Protein AF-L0ELD0-F1 (afdb_monomer)

Solvent-accessible surface area (backbone atoms only — not comparable to full-atom values): 4880 Å² total; per-residue (Å²): 143,76,68,75,75,69,70,67,65,78,78,44,69,71,57,50,52,51,51,52,51,51,24,62,76,69,74,46,94,48,68,65,58,51,49,53,52,51,50,53,52,51,51,53,53,50,58,38,43,78,72,46,28,50,87,48,79,44,81,44,78,35,103,75,69,82,43,85,41,82,45,82,53,86,42,77,61,130

Secondary structure 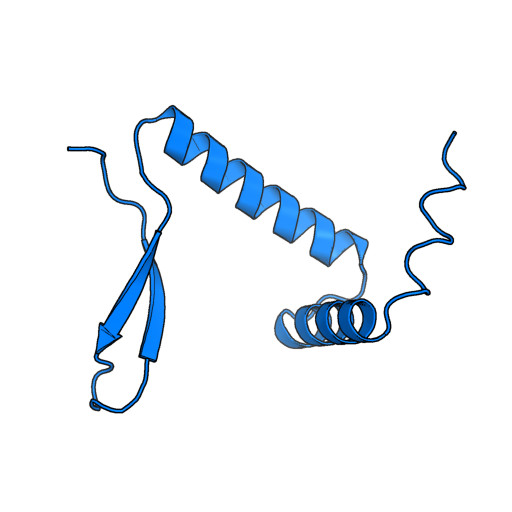(DSSP, 8-state):
--STTTSGGGS-HHHHHHHHHHHHHHT-SSHHHHHHHHHHHHHHHHHHHHTTEEEEEEEEEPTTSS-EEEEEEEEE--

Sequence (78 aa):
MSAQFHEQQLQNPEIAEKIEWMKQRLKLETNEELFSKALSLLYQAIQLEDRGYTVGAFTKPGPLGDRELIEYQIVPKK

Foldseek 3Di:
DPPVVPPVVPPDVVVVVVQVVQCVVVVHDDSVVVVVVVVVVVVVQVVLVVVQWHFDWDFDQPPVRPDTDGDTDTDHHD

Radius of gyration: 16.97 Å; Cα contacts (8 Å, |Δi|>4): 59; chains: 1; bounding box: 41×37×40 Å

Mean predicted aligned error: 11.76 Å

Organism: Thermobacillus composti (strain DSM 18247 / JCM 13945 / KWC4) (NCBI:txid717605)

Structure (mmCIF, N/CA/C/O backbone):
data_AF-L0ELD0-F1
#
_entry.id   AF-L0ELD0-F1
#
loop_
_atom_site.group_PDB
_atom_site.id
_atom_site.type_symbol
_atom_site.label_atom_id
_atom_site.label_alt_id
_atom_site.label_comp_id
_atom_site.label_asym_id
_atom_site.label_entity_id
_atom_site.label_seq_id
_atom_site.pdbx_PDB_ins_code
_atom_site.Cartn_x
_atom_site.Cartn_y
_atom_site.Cartn_z
_atom_site.occupancy
_atom_site.B_iso_or_equiv
_atom_site.auth_seq_id
_atom_site.auth_comp_id
_atom_site.auth_asym_id
_atom_site.auth_atom_id
_atom_site.pdbx_PDB_model_num
ATOM 1 N N . MET A 1 1 ? -18.640 -20.142 5.779 1.00 47.44 1 MET A N 1
ATOM 2 C CA . MET A 1 1 ? -17.165 -20.258 5.732 1.00 47.44 1 MET A CA 1
ATOM 3 C C . MET A 1 1 ? -16.523 -18.883 5.945 1.00 47.44 1 MET A C 1
ATOM 5 O O . MET A 1 1 ? -15.803 -18.400 5.087 1.00 47.44 1 MET A O 1
ATOM 9 N N . SER A 1 2 ? -16.820 -18.217 7.063 1.00 52.66 2 SER A N 1
ATOM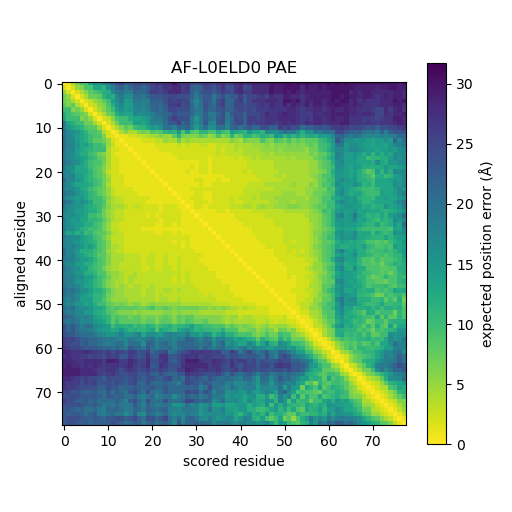 10 C CA . SER A 1 2 ? -16.446 -16.804 7.279 1.00 52.66 2 SER A CA 1
ATOM 11 C C . SER A 1 2 ? -15.845 -16.525 8.662 1.00 52.66 2 SER A C 1
ATOM 13 O O . SER A 1 2 ? -15.351 -15.431 8.888 1.00 52.66 2 SER A O 1
ATOM 15 N N . ALA A 1 3 ? -15.821 -17.511 9.565 1.00 47.28 3 ALA A N 1
ATOM 16 C CA . ALA A 1 3 ? -15.262 -17.352 10.910 1.00 47.28 3 ALA A CA 1
ATOM 17 C C . ALA A 1 3 ? -13.773 -17.748 11.014 1.00 47.28 3 ALA A C 1
ATOM 19 O O . ALA A 1 3 ? -13.070 -17.263 11.890 1.00 47.28 3 ALA A O 1
ATOM 20 N N . GLN A 1 4 ? -13.259 -18.580 10.099 1.00 42.84 4 GLN A N 1
ATOM 21 C CA . GLN A 1 4 ? -11.888 -19.114 10.190 1.00 42.84 4 GLN A CA 1
ATOM 22 C C . GLN A 1 4 ? -10.782 -18.114 9.818 1.00 42.84 4 GLN A C 1
ATOM 24 O O . GLN A 1 4 ? -9.624 -18.351 10.143 1.00 42.84 4 GLN A O 1
ATOM 29 N N . PHE A 1 5 ? -11.115 -16.984 9.188 1.00 49.41 5 PHE A N 1
ATOM 30 C CA . PHE A 1 5 ? -10.131 -15.942 8.874 1.00 49.41 5 PHE A CA 1
ATOM 31 C C . PHE A 1 5 ? -9.830 -15.009 10.057 1.00 49.41 5 PHE A C 1
ATOM 33 O O . PHE A 1 5 ? -8.845 -14.279 10.005 1.00 49.41 5 PHE A O 1
ATOM 40 N N . HIS A 1 6 ? -10.645 -15.028 11.119 1.00 46.72 6 HIS A N 1
ATOM 41 C CA . HIS A 1 6 ? -10.482 -14.121 12.260 1.00 46.72 6 HIS A CA 1
ATOM 42 C C . HIS A 1 6 ? -9.512 -14.646 13.333 1.00 46.72 6 HIS A C 1
ATOM 44 O O . HIS A 1 6 ? -8.888 -13.851 14.026 1.00 46.72 6 HIS A O 1
ATOM 50 N N . GLU A 1 7 ? -9.319 -15.963 13.455 1.00 42.56 7 GLU A N 1
ATOM 51 C CA 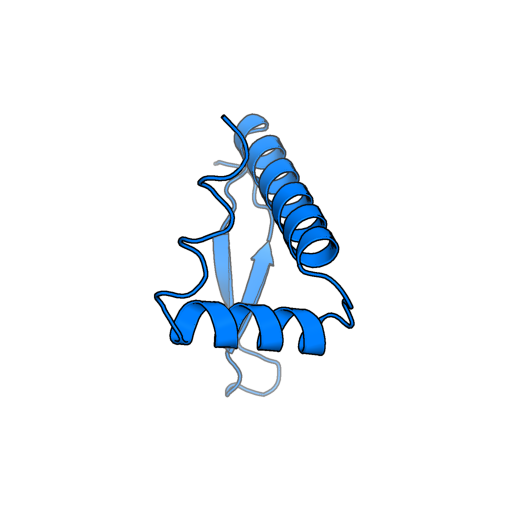. GLU A 1 7 ? -8.524 -16.533 14.560 1.00 42.56 7 GLU A CA 1
ATOM 52 C C . GLU A 1 7 ? -7.037 -16.758 14.234 1.00 42.56 7 GLU A C 1
ATOM 54 O O . GLU A 1 7 ? -6.222 -16.883 15.144 1.00 42.56 7 GLU A O 1
ATOM 59 N N . GLN A 1 8 ? -6.633 -16.753 12.959 1.00 47.12 8 GLN A N 1
ATOM 60 C CA . GLN A 1 8 ? -5.221 -16.952 12.587 1.00 47.12 8 GLN A CA 1
ATOM 61 C C . GLN A 1 8 ? -4.380 -15.664 12.588 1.00 47.12 8 GLN A C 1
ATOM 63 O O . GLN A 1 8 ? -3.154 -15.738 12.520 1.00 47.12 8 GLN A O 1
ATOM 68 N N . GLN A 1 9 ? -4.997 -14.483 12.721 1.00 46.59 9 GLN A N 1
ATOM 69 C CA . GLN A 1 9 ? -4.271 -13.205 12.771 1.00 46.59 9 GLN A CA 1
ATOM 70 C C . GLN A 1 9 ? -3.455 -12.997 14.061 1.00 46.59 9 GLN A C 1
ATOM 72 O O . GLN A 1 9 ? -2.578 -12.138 14.087 1.00 46.59 9 GLN A O 1
ATOM 77 N N . LEU A 1 10 ? -3.681 -13.797 15.108 1.00 49.88 10 LEU A N 1
ATOM 78 C CA . LEU A 1 10 ? -3.051 -13.631 16.426 1.00 49.88 10 LEU A CA 1
ATOM 79 C C . LEU A 1 10 ? -1.786 -14.477 16.665 1.00 49.88 10 LEU A C 1
ATOM 81 O O . LEU A 1 10 ? -1.245 -14.443 17.766 1.00 49.88 10 LEU A O 1
ATOM 85 N N . GLN A 1 11 ? -1.284 -15.227 15.675 1.00 56.94 11 GLN A N 1
ATOM 86 C CA . GLN A 1 11 ? -0.111 -16.101 15.878 1.00 56.94 11 GLN A CA 1
ATOM 87 C C . GLN A 1 11 ? 1.236 -15.507 15.444 1.00 56.94 11 GLN A C 1
ATOM 89 O O . GLN A 1 11 ? 2.268 -16.125 15.697 1.00 56.94 11 GLN A O 1
ATOM 94 N N . ASN A 1 12 ? 1.265 -14.317 14.836 1.00 73.44 12 ASN A N 1
ATOM 95 C CA . ASN A 1 12 ? 2.520 -13.651 14.486 1.00 73.44 12 ASN A CA 1
ATOM 96 C C . ASN A 1 12 ? 2.570 -12.225 15.070 1.00 73.44 12 ASN A C 1
ATOM 98 O O . ASN A 1 12 ? 2.028 -11.300 14.453 1.00 73.44 12 ASN A O 1
ATOM 102 N N . PRO A 1 13 ? 3.207 -12.030 16.242 1.00 80.56 13 PRO A N 1
ATOM 103 C CA . PRO A 1 13 ? 3.262 -10.729 16.910 1.00 80.56 13 PRO A CA 1
ATOM 104 C C . PRO A 1 13 ? 3.908 -9.643 16.037 1.00 80.56 13 PRO A C 1
ATOM 106 O O . PRO A 1 13 ? 3.470 -8.497 16.074 1.00 80.56 13 PRO A O 1
ATOM 109 N N . GLU A 1 14 ? 4.851 -10.001 15.160 1.00 87.56 14 GLU A N 1
ATOM 110 C CA . GLU A 1 14 ? 5.483 -9.041 14.248 1.00 87.56 14 GLU A CA 1
ATOM 111 C C . GLU A 1 14 ? 4.500 -8.466 13.220 1.00 87.56 14 GLU A C 1
ATOM 113 O O . GLU A 1 14 ? 4.634 -7.321 12.790 1.00 87.56 14 GLU A O 1
ATOM 118 N N . ILE A 1 15 ? 3.514 -9.257 12.781 1.00 87.00 15 ILE A N 1
ATOM 119 C CA . ILE A 1 15 ? 2.499 -8.795 11.825 1.00 87.00 15 ILE A CA 1
ATOM 120 C C . ILE A 1 15 ? 1.546 -7.821 12.517 1.00 87.00 15 ILE A C 1
ATOM 122 O O . ILE A 1 15 ? 1.219 -6.783 11.942 1.00 87.00 15 ILE A O 1
ATOM 126 N N . ALA A 1 16 ? 1.142 -8.125 13.751 1.00 88.62 16 ALA A N 1
ATOM 127 C CA . ALA A 1 16 ? 0.293 -7.242 14.543 1.00 88.62 16 ALA A CA 1
ATOM 128 C C . ALA A 1 16 ? 0.980 -5.892 14.807 1.00 88.62 16 ALA A C 1
ATOM 130 O O . ALA A 1 16 ? 0.377 -4.845 14.576 1.00 88.62 16 ALA A O 1
ATOM 131 N N . GLU A 1 17 ? 2.263 -5.901 15.184 1.00 93.12 17 GLU A N 1
ATOM 132 C CA . GLU A 1 17 ? 3.054 -4.677 15.366 1.00 93.12 17 GLU A CA 1
ATOM 133 C C . GLU A 1 17 ? 3.155 -3.852 14.078 1.00 93.12 17 GLU A C 1
ATOM 135 O O . GLU A 1 17 ? 2.974 -2.633 14.102 1.00 93.12 17 GLU A O 1
ATOM 140 N N . LYS A 1 18 ? 3.383 -4.502 12.929 1.00 93.50 18 LYS A N 1
ATOM 141 C CA . LYS A 1 18 ? 3.417 -3.823 11.624 1.00 93.50 18 LYS A CA 1
ATOM 142 C C . LYS A 1 18 ? 2.067 -3.200 11.269 1.00 93.50 18 LYS A C 1
ATOM 144 O O . LYS A 1 18 ? 2.040 -2.078 10.765 1.00 93.50 18 LYS A O 1
ATOM 149 N N . ILE A 1 19 ? 0.960 -3.902 11.520 1.00 93.69 19 ILE A N 1
ATOM 150 C CA . ILE A 1 19 ? -0.400 -3.394 11.280 1.00 93.69 19 ILE A CA 1
ATOM 151 C C . ILE A 1 19 ? -0.666 -2.157 12.136 1.00 93.69 19 ILE A C 1
ATOM 153 O O . ILE A 1 19 ? -1.074 -1.125 11.600 1.00 93.69 19 ILE A O 1
ATOM 157 N N . GLU A 1 20 ? -0.372 -2.222 13.433 1.00 95.19 20 GLU A N 1
ATOM 158 C CA . GLU A 1 20 ? -0.591 -1.095 14.341 1.00 95.19 20 GLU A CA 1
ATOM 159 C C . GLU A 1 20 ? 0.312 0.098 14.011 1.00 95.19 20 GLU A C 1
ATOM 161 O O . GLU A 1 20 ? -0.162 1.235 13.950 1.00 95.19 20 GLU A O 1
ATOM 166 N N . TRP A 1 21 ? 1.581 -0.142 13.669 1.00 95.38 21 TRP A N 1
ATOM 167 C CA . TRP A 1 21 ? 2.473 0.910 13.181 1.00 95.38 21 TRP A CA 1
ATOM 168 C C . TRP A 1 21 ? 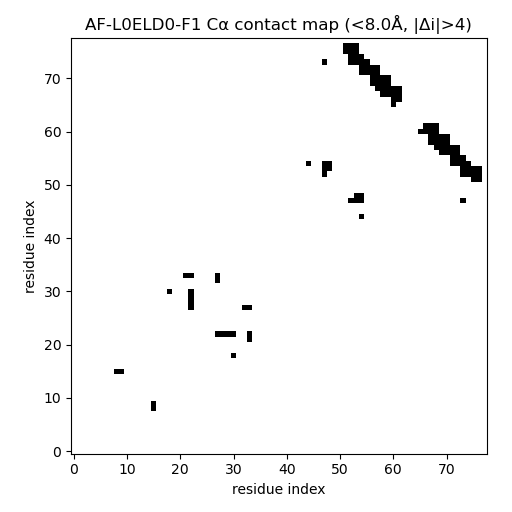1.925 1.589 11.915 1.00 95.38 21 TRP A C 1
ATOM 170 O O . TRP A 1 21 ? 1.899 2.820 11.835 1.00 95.38 21 TRP A O 1
ATOM 180 N N . MET A 1 22 ? 1.442 0.814 10.934 1.00 96.19 22 MET A N 1
ATOM 181 C CA . MET A 1 22 ? 0.861 1.361 9.701 1.00 96.19 22 MET A CA 1
ATOM 182 C C . MET A 1 22 ? -0.397 2.188 9.984 1.00 96.19 22 MET A C 1
ATOM 184 O O . MET A 1 22 ? -0.534 3.285 9.437 1.00 96.19 22 MET A O 1
ATOM 188 N N . LYS A 1 23 ? -1.288 1.704 10.857 1.00 96.38 23 LYS A N 1
ATOM 189 C CA . LYS A 1 23 ? -2.502 2.427 11.263 1.00 96.38 23 LYS A CA 1
ATOM 190 C C . LYS A 1 23 ? -2.169 3.756 11.925 1.00 96.38 23 LYS A C 1
ATOM 192 O O . LYS A 1 23 ? -2.666 4.790 11.484 1.00 96.38 23 LYS A O 1
ATOM 197 N N . GLN A 1 24 ? -1.251 3.765 12.891 1.00 96.19 24 GLN A N 1
ATOM 198 C CA . GLN A 1 24 ? -0.793 4.998 13.540 1.00 96.19 24 GLN A CA 1
ATOM 199 C C . GLN A 1 24 ? -0.163 5.970 12.535 1.00 96.19 24 GLN A C 1
ATOM 201 O O . GLN A 1 24 ? -0.492 7.158 12.510 1.00 96.19 24 GLN A O 1
ATOM 206 N N . ARG A 1 25 ? 0.713 5.469 11.656 1.00 95.81 25 ARG A N 1
ATOM 207 C CA . ARG A 1 25 ? 1.432 6.290 10.672 1.00 95.81 25 ARG A CA 1
ATOM 208 C C . ARG A 1 25 ? 0.508 6.943 9.644 1.00 95.81 25 ARG A C 1
ATOM 210 O O . ARG A 1 25 ? 0.830 8.031 9.151 1.00 95.81 25 ARG A O 1
ATOM 217 N N . LEU A 1 26 ? -0.592 6.271 9.310 1.00 93.56 26 LEU A N 1
ATOM 218 C CA . LEU A 1 26 ? -1.591 6.696 8.330 1.00 93.56 26 LEU A CA 1
ATOM 219 C C . LEU A 1 26 ? -2.833 7.339 8.961 1.00 93.56 26 LEU A C 1
ATOM 221 O O . LEU A 1 26 ? -3.680 7.819 8.212 1.00 93.56 26 LEU A O 1
ATOM 225 N N . LYS A 1 27 ? -2.908 7.397 10.298 1.00 94.62 27 LYS A N 1
ATOM 226 C CA . LYS A 1 27 ? -4.063 7.886 11.067 1.00 94.62 27 LYS A CA 1
ATOM 227 C C . LYS A 1 27 ? -5.354 7.125 10.733 1.00 94.62 27 LYS A C 1
ATOM 229 O O . LYS A 1 27 ? -6.364 7.739 10.410 1.00 94.62 27 LYS A O 1
ATOM 234 N N . LEU A 1 28 ? -5.284 5.797 10.771 1.00 94.38 28 LEU A N 1
ATOM 235 C CA . LEU A 1 28 ? -6.419 4.895 10.564 1.00 94.38 28 LEU A CA 1
ATOM 236 C C . LEU A 1 28 ? -6.838 4.286 11.901 1.00 94.38 28 LEU A C 1
ATOM 238 O O . LEU A 1 28 ? -5.985 3.963 12.730 1.00 94.38 28 LEU A O 1
ATOM 242 N N . GLU A 1 29 ? -8.136 4.112 12.097 1.00 92.12 29 GLU A N 1
ATOM 243 C CA . GLU A 1 29 ? -8.712 3.607 13.343 1.00 92.12 29 GLU A CA 1
ATOM 244 C C . GLU A 1 29 ? -8.881 2.084 13.290 1.00 92.12 29 GLU A C 1
ATOM 246 O O . GLU A 1 29 ? -8.656 1.381 14.279 1.00 92.12 29 GLU A O 1
ATOM 251 N N . THR A 1 30 ? -9.196 1.551 12.108 1.00 93.75 30 THR A N 1
ATOM 252 C CA . THR A 1 30 ? -9.572 0.141 11.929 1.00 93.75 30 THR A CA 1
ATOM 253 C C . THR A 1 30 ? -8.635 -0.618 10.990 1.00 93.75 30 THR A C 1
ATOM 255 O O . THR A 1 30 ? -7.880 -0.040 10.202 1.00 93.75 30 THR A O 1
ATOM 258 N N . ASN A 1 31 ? -8.665 -1.949 11.079 1.00 93.25 31 ASN A N 1
ATOM 259 C CA . ASN A 1 31 ? -7.902 -2.803 10.168 1.00 93.25 31 ASN A CA 1
ATOM 260 C C . ASN A 1 31 ? -8.534 -2.791 8.771 1.00 93.25 31 ASN A C 1
ATOM 262 O O . ASN A 1 31 ? -7.829 -2.835 7.769 1.00 93.25 31 ASN A O 1
ATOM 266 N N . GLU A 1 32 ? -9.856 -2.670 8.702 1.00 94.88 32 GLU A N 1
ATOM 267 C CA . GLU A 1 32 ? -10.644 -2.559 7.481 1.00 94.88 32 GLU A CA 1
ATOM 268 C C . GLU A 1 32 ? -10.232 -1.341 6.652 1.00 94.88 32 GLU A C 1
ATOM 270 O O . GLU A 1 32 ? -10.056 -1.454 5.439 1.00 94.88 32 GLU A O 1
ATOM 275 N N . GLU A 1 33 ? -10.011 -0.190 7.290 1.00 90.81 33 GLU A N 1
ATOM 276 C CA . GLU A 1 33 ? -9.494 1.007 6.621 1.00 90.81 33 GLU A CA 1
ATOM 277 C C . GLU A 1 33 ? -8.100 0.778 6.034 1.00 90.81 33 GLU A C 1
ATOM 279 O O . GLU A 1 33 ? -7.835 1.149 4.884 1.00 90.81 33 GLU A O 1
ATOM 284 N N . LEU A 1 34 ? -7.213 0.130 6.796 1.00 94.69 34 LEU A N 1
ATOM 285 C CA . LEU A 1 34 ? -5.875 -0.217 6.322 1.00 94.69 34 LEU A CA 1
ATOM 286 C C . LEU A 1 34 ? -5.948 -1.173 5.126 1.00 94.69 34 LEU A C 1
ATOM 288 O O . LEU A 1 34 ? -5.297 -0.934 4.107 1.00 94.69 34 LEU A O 1
ATOM 292 N N . PHE A 1 35 ? -6.757 -2.227 5.220 1.00 93.69 35 PHE A N 1
ATOM 293 C CA . PHE A 1 35 ? -6.909 -3.219 4.159 1.00 93.69 35 PHE A CA 1
ATOM 294 C C . PHE A 1 35 ? -7.566 -2.633 2.909 1.00 93.69 35 PHE A C 1
ATOM 296 O O . PHE A 1 35 ? -7.104 -2.909 1.805 1.00 93.69 35 PHE A O 1
ATOM 303 N N . SER A 1 36 ? -8.567 -1.766 3.058 1.00 93.62 36 SER A N 1
ATOM 304 C CA . SER A 1 36 ? -9.189 -1.039 1.945 1.00 93.62 36 SER A CA 1
ATOM 305 C C . SER A 1 36 ? -8.170 -0.168 1.200 1.00 93.62 36 SER A C 1
ATOM 307 O O . SER A 1 36 ? -8.086 -0.180 -0.036 1.00 93.62 36 SER A O 1
ATOM 309 N N . LYS A 1 37 ? -7.314 0.537 1.950 1.00 91.94 37 LYS A N 1
ATOM 310 C CA . LYS A 1 37 ? -6.243 1.361 1.382 1.00 91.94 37 LYS A CA 1
ATOM 311 C C . LYS A 1 37 ? -5.180 0.519 0.676 1.00 91.94 37 LYS A C 1
ATOM 313 O O . LYS A 1 37 ? -4.765 0.873 -0.427 1.00 91.94 37 LYS A O 1
ATOM 318 N N . ALA A 1 38 ? -4.764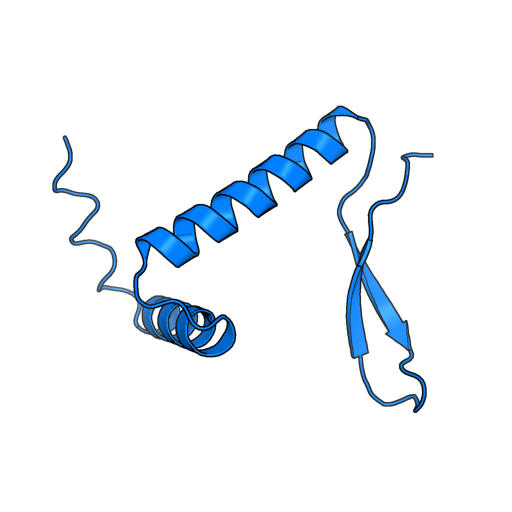 -0.592 1.282 1.00 93.38 38 ALA A N 1
ATOM 319 C CA . ALA A 1 38 ? -3.806 -1.525 0.695 1.00 93.38 38 ALA A CA 1
ATOM 320 C C . ALA A 1 38 ? -4.347 -2.153 -0.599 1.00 93.38 38 ALA A C 1
ATOM 322 O O . ALA A 1 38 ? -3.646 -2.179 -1.610 1.00 93.38 38 ALA A O 1
ATOM 323 N N . LEU A 1 39 ? -5.613 -2.579 -0.598 1.00 94.12 39 LEU A N 1
ATOM 324 C CA . LEU A 1 39 ? -6.273 -3.154 -1.768 1.00 94.12 39 LEU A CA 1
ATOM 325 C C . LEU A 1 39 ? -6.369 -2.145 -2.916 1.00 94.12 39 LEU A C 1
ATOM 327 O O . LEU A 1 39 ? -6.108 -2.493 -4.063 1.00 94.12 39 LEU A O 1
ATOM 331 N N . SER A 1 40 ? -6.687 -0.887 -2.607 1.00 90.88 40 SER A N 1
ATOM 332 C CA . SER A 1 40 ? -6.744 0.186 -3.605 1.00 90.88 40 SER A CA 1
ATOM 333 C C . SER A 1 40 ? -5.386 0.427 -4.271 1.00 90.88 40 SER A C 1
ATOM 335 O O . SER A 1 40 ? -5.317 0.586 -5.488 1.00 90.88 40 SER A O 1
ATOM 337 N N . LEU A 1 41 ? -4.299 0.420 -3.490 1.00 90.44 41 LEU A N 1
ATOM 338 C CA . LEU A 1 41 ? -2.936 0.560 -4.014 1.00 90.44 41 LEU A CA 1
ATOM 339 C C . LEU A 1 41 ? -2.531 -0.643 -4.873 1.00 90.44 41 LEU A C 1
ATOM 341 O O . LEU A 1 41 ? -1.970 -0.461 -5.952 1.00 90.44 41 LEU A O 1
ATOM 345 N N . LEU A 1 42 ? -2.854 -1.860 -4.429 1.00 91.75 42 LEU A N 1
ATOM 346 C CA . LEU A 1 42 ? -2.595 -3.080 -5.192 1.00 91.75 42 LEU A CA 1
ATOM 347 C C . LEU A 1 42 ? -3.356 -3.082 -6.522 1.00 91.75 42 LEU A C 1
ATOM 349 O O . LEU A 1 42 ? -2.781 -3.389 -7.561 1.00 91.75 42 LEU A O 1
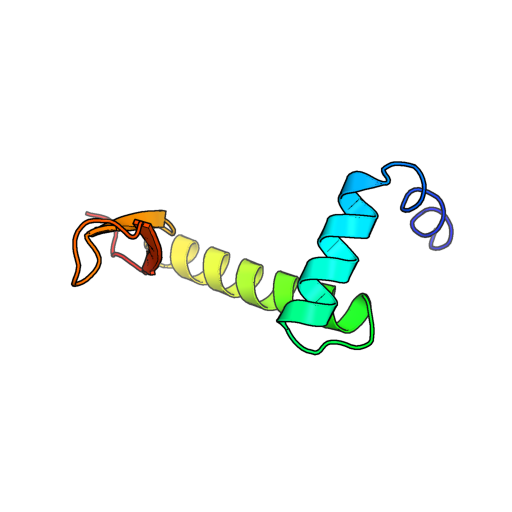ATOM 353 N N . TYR A 1 43 ? -4.629 -2.685 -6.507 1.00 92.44 43 TYR A N 1
ATOM 354 C CA . TYR A 1 43 ? -5.435 -2.566 -7.719 1.00 92.44 43 TYR A CA 1
ATOM 355 C C . TYR A 1 43 ? -4.821 -1.576 -8.715 1.00 92.44 43 TYR A C 1
ATOM 357 O O . TYR A 1 43 ? -4.701 -1.884 -9.898 1.00 92.44 43 TYR A O 1
ATOM 365 N N . GLN A 1 44 ? -4.378 -0.408 -8.242 1.00 88.88 44 GLN A N 1
ATOM 366 C CA . GLN A 1 44 ? -3.699 0.575 -9.089 1.00 88.88 44 GLN A CA 1
ATOM 367 C C . GLN A 1 44 ? -2.404 0.018 -9.687 1.00 88.88 44 GLN A C 1
ATOM 369 O O . GLN A 1 44 ? -2.156 0.224 -10.871 1.00 88.88 44 GLN A O 1
ATOM 374 N N . ALA A 1 45 ? -1.602 -0.707 -8.901 1.00 88.31 45 ALA A N 1
ATOM 375 C CA . ALA A 1 45 ? -0.386 -1.351 -9.391 1.00 88.31 45 ALA A CA 1
ATOM 376 C C . ALA A 1 45 ? -0.686 -2.337 -10.533 1.00 88.31 45 ALA A C 1
ATOM 378 O O . ALA A 1 45 ? -0.071 -2.243 -11.593 1.00 88.31 45 ALA A O 1
ATOM 379 N N . ILE A 1 46 ? -1.699 -3.195 -10.365 1.00 90.81 46 ILE A N 1
ATOM 380 C CA . ILE A 1 46 ? -2.139 -4.150 -11.395 1.00 90.81 46 ILE A CA 1
ATOM 381 C C . ILE A 1 46 ? -2.594 -3.418 -12.664 1.00 90.81 46 ILE A C 1
ATOM 383 O O . ILE A 1 46 ? -2.146 -3.744 -13.759 1.00 90.81 46 ILE A O 1
ATOM 387 N N . GLN A 1 47 ? -3.418 -2.370 -12.535 1.00 91.00 47 GLN A N 1
ATOM 388 C CA . GLN A 1 47 ? -3.874 -1.593 -13.695 1.00 91.00 47 GLN A CA 1
ATOM 389 C C . GLN A 1 47 ? -2.725 -0.965 -14.493 1.00 91.00 47 GLN A C 1
ATOM 391 O O . GLN A 1 47 ? -2.858 -0.728 -15.695 1.00 91.00 47 GLN A O 1
ATOM 396 N N . LEU A 1 48 ? -1.624 -0.627 -13.828 1.00 85.12 48 LEU A N 1
ATOM 397 C CA . LEU A 1 48 ? -0.441 -0.078 -14.477 1.00 85.12 48 LEU A CA 1
ATOM 398 C C . LEU A 1 48 ? 0.336 -1.170 -15.206 1.00 85.12 48 LEU A C 1
ATOM 400 O O . LEU A 1 48 ? 0.726 -0.963 -16.354 1.00 85.12 48 LEU A O 1
ATOM 404 N N . GLU A 1 49 ? 0.497 -2.336 -14.591 1.00 87.25 49 GLU A N 1
ATOM 405 C CA . GLU A 1 49 ? 1.111 -3.497 -15.238 1.00 87.25 49 GLU A CA 1
ATOM 406 C C . GLU A 1 49 ? 0.338 -3.939 -16.486 1.00 87.25 49 GLU A C 1
ATOM 408 O O . GLU A 1 49 ? 0.946 -4.125 -17.543 1.00 87.25 49 GLU A O 1
ATOM 413 N N . ASP A 1 50 ? -0.997 -3.980 -16.417 1.00 90.69 50 ASP A N 1
ATOM 414 C CA . ASP A 1 50 ? -1.878 -4.298 -17.552 1.00 90.69 50 ASP A CA 1
ATOM 415 C C . ASP A 1 50 ? -1.717 -3.315 -18.723 1.00 90.69 50 ASP A C 1
ATOM 417 O O . ASP A 1 50 ? -1.900 -3.665 -19.889 1.00 90.69 50 ASP A O 1
ATOM 421 N N . ARG A 1 51 ? -1.344 -2.066 -18.426 1.00 90.00 51 ARG A N 1
ATOM 422 C CA . ARG A 1 51 ? -1.064 -1.022 -19.424 1.00 90.00 51 ARG A CA 1
ATOM 423 C C . ARG A 1 51 ? 0.382 -1.043 -19.928 1.00 90.00 51 ARG A C 1
ATOM 425 O O . ARG A 1 51 ? 0.770 -0.1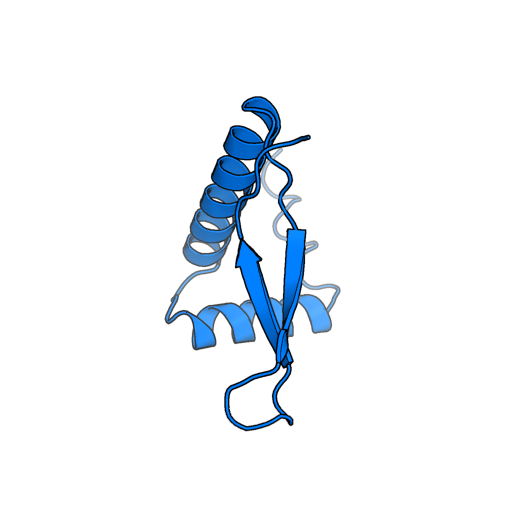60 -20.689 1.00 90.00 51 ARG A O 1
ATOM 432 N N . GLY A 1 52 ? 1.178 -2.027 -19.514 1.00 82.12 52 GLY A N 1
ATOM 433 C CA . GLY A 1 52 ? 2.574 -2.175 -19.913 1.00 82.12 52 GLY A CA 1
ATOM 434 C C . GLY A 1 52 ? 3.548 -1.308 -19.115 1.00 82.12 52 GLY A C 1
ATOM 435 O O . GLY A 1 52 ? 4.650 -1.057 -19.591 1.00 82.12 52 GLY A O 1
ATOM 436 N N . TYR A 1 53 ? 3.187 -0.836 -17.923 1.00 76.56 53 TYR A N 1
ATOM 437 C CA . TYR A 1 53 ? 4.125 -0.160 -17.023 1.00 76.56 53 TYR A CA 1
ATOM 438 C C . TYR A 1 53 ? 4.772 -1.162 -16.061 1.00 76.56 53 TYR A C 1
ATOM 440 O O . TYR A 1 53 ? 4.203 -2.207 -15.763 1.00 76.56 53 TYR A O 1
ATOM 448 N N . THR A 1 54 ? 5.960 -0.841 -15.551 1.00 75.88 54 THR A N 1
ATOM 449 C CA . THR A 1 54 ? 6.593 -1.611 -14.468 1.00 75.88 54 THR A CA 1
ATOM 450 C C . THR A 1 54 ? 6.494 -0.819 -13.171 1.00 75.88 54 THR A C 1
ATOM 452 O O . THR A 1 54 ? 6.907 0.342 -13.127 1.00 75.88 54 THR A O 1
ATOM 455 N N . VAL A 1 55 ? 5.976 -1.444 -12.111 1.00 73.94 55 VAL A N 1
ATOM 456 C CA . VAL A 1 55 ? 6.011 -0.884 -10.756 1.00 73.94 55 VAL A CA 1
ATOM 457 C C . VAL A 1 55 ? 7.337 -1.274 -10.115 1.00 73.94 55 VAL A C 1
ATOM 459 O O . VAL A 1 55 ? 7.654 -2.453 -9.977 1.00 73.94 55 VAL A O 1
ATOM 462 N N . GLY A 1 56 ? 8.138 -0.279 -9.749 1.00 73.12 56 GLY A N 1
ATOM 463 C CA . GLY A 1 56 ? 9.445 -0.490 -9.139 1.00 73.12 56 GLY A CA 1
ATOM 464 C C . GLY A 1 56 ? 9.715 0.512 -8.026 1.00 73.12 56 GLY A C 1
ATOM 465 O O . GLY A 1 56 ? 9.177 1.620 -8.020 1.00 73.12 56 GLY A O 1
ATOM 466 N N . ALA A 1 57 ? 10.563 0.103 -7.090 1.00 66.94 57 ALA A N 1
ATOM 467 C CA . ALA A 1 57 ? 11.178 0.985 -6.114 1.00 66.94 57 ALA A CA 1
ATOM 468 C C . ALA A 1 57 ? 12.547 1.415 -6.651 1.00 66.94 57 ALA A C 1
ATOM 470 O O . ALA A 1 57 ? 13.361 0.563 -7.008 1.00 66.94 57 ALA A O 1
ATOM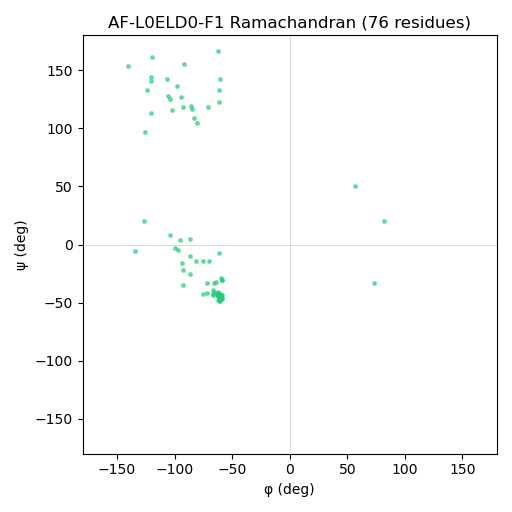 471 N N . PHE A 1 58 ? 12.808 2.719 -6.696 1.00 62.38 58 PHE A N 1
ATOM 472 C CA . PHE A 1 58 ? 14.125 3.246 -7.049 1.00 62.38 58 PHE A CA 1
ATOM 473 C C . PHE A 1 58 ? 14.667 4.083 -5.897 1.00 62.38 58 PHE A C 1
ATOM 475 O O . PHE A 1 58 ? 13.926 4.830 -5.257 1.00 62.38 58 PHE A O 1
ATOM 482 N N . THR A 1 59 ? 15.968 3.964 -5.649 1.00 57.19 59 THR A N 1
ATOM 483 C CA . THR A 1 59 ? 16.698 4.815 -4.715 1.00 57.19 59 THR A CA 1
ATOM 484 C C . THR A 1 59 ? 17.126 6.087 -5.437 1.00 57.19 59 THR A C 1
ATOM 486 O O . THR A 1 59 ? 17.905 6.049 -6.391 1.00 57.19 59 THR A O 1
ATOM 489 N N . LYS A 1 60 ? 16.618 7.241 -4.994 1.00 55.72 60 LYS A N 1
ATOM 490 C CA . LYS A 1 60 ? 17.194 8.538 -5.374 1.00 55.72 60 LYS A CA 1
ATOM 491 C C . LYS A 1 60 ? 18.129 9.023 -4.267 1.00 55.72 60 LYS A C 1
ATOM 493 O O . LYS A 1 60 ? 17.744 8.945 -3.098 1.00 55.72 60 LYS A O 1
ATOM 498 N N . PRO A 1 61 ? 19.316 9.560 -4.603 1.00 56.22 61 PRO A N 1
ATOM 499 C CA . PRO A 1 61 ? 20.101 10.295 -3.625 1.00 56.22 61 PRO A CA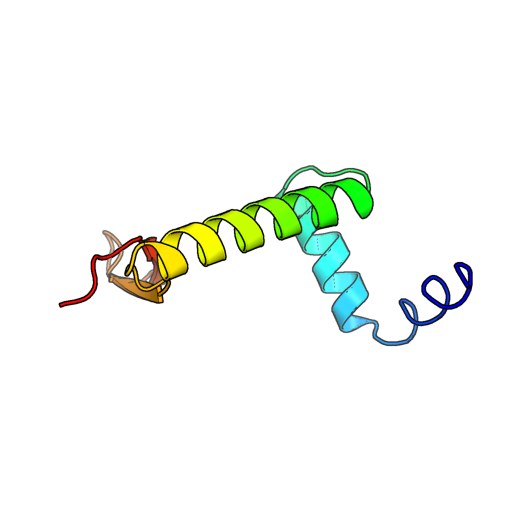 1
ATOM 500 C C . PRO A 1 61 ? 19.286 11.511 -3.169 1.00 56.22 61 PRO A C 1
ATOM 502 O O . PRO A 1 61 ? 18.841 12.318 -3.989 1.00 56.22 61 PRO A O 1
ATOM 505 N N . GLY A 1 62 ? 19.034 11.620 -1.863 1.00 54.31 62 GLY A N 1
ATOM 506 C CA . GLY A 1 62 ? 18.379 12.792 -1.290 1.00 54.31 62 GLY A CA 1
ATOM 507 C C . GLY A 1 62 ? 19.209 14.074 -1.486 1.00 54.31 62 GLY A C 1
ATOM 508 O O . GLY A 1 62 ? 20.406 14.001 -1.763 1.00 54.31 62 GLY A O 1
ATOM 509 N N . PRO A 1 63 ? 18.622 15.268 -1.269 1.00 53.06 63 PRO A N 1
ATOM 510 C CA . PRO A 1 63 ? 19.304 16.560 -1.445 1.00 53.06 63 PRO A CA 1
ATOM 511 C C . PRO A 1 63 ? 20.531 16.771 -0.535 1.00 53.06 63 PRO A C 1
ATOM 513 O O . PRO A 1 63 ? 21.241 17.756 -0.692 1.00 53.06 63 PRO A O 1
ATOM 516 N N . LEU A 1 64 ? 20.778 15.860 0.413 1.00 59.81 64 LEU A N 1
ATOM 517 C CA . LEU A 1 64 ? 21.898 15.884 1.356 1.00 59.81 64 LEU A CA 1
ATOM 518 C C . LEU A 1 64 ? 22.724 14.582 1.349 1.00 59.81 64 LEU A C 1
ATOM 520 O O . LEU A 1 64 ? 23.407 14.312 2.324 1.00 59.81 64 LEU A O 1
ATOM 524 N N . GLY A 1 65 ? 22.662 13.764 0.290 1.00 52.66 65 GLY A N 1
ATOM 525 C CA . GLY A 1 65 ? 23.544 12.594 0.094 1.00 52.66 65 GLY A CA 1
ATOM 526 C C . GLY A 1 65 ? 23.268 11.370 0.983 1.00 52.66 65 GLY A C 1
ATOM 527 O O . GLY A 1 65 ? 23.369 10.248 0.503 1.00 52.66 65 GLY A O 1
ATOM 528 N N . ASP A 1 66 ? 22.812 11.574 2.220 1.00 50.69 66 ASP A N 1
ATOM 529 C CA . ASP A 1 66 ? 22.798 10.536 3.267 1.00 50.69 66 ASP A CA 1
ATOM 530 C C . ASP A 1 66 ? 21.408 9.935 3.541 1.00 50.69 66 ASP A C 1
ATOM 532 O O . ASP A 1 66 ? 21.201 9.217 4.519 1.00 50.69 66 ASP A O 1
ATOM 536 N N . ARG A 1 67 ? 20.405 10.263 2.719 1.00 46.81 67 ARG A N 1
ATOM 537 C CA . ARG A 1 67 ? 19.032 9.762 2.884 1.00 46.81 67 ARG A CA 1
ATOM 538 C C . ARG A 1 67 ? 18.596 8.993 1.649 1.00 46.81 67 ARG A C 1
ATOM 540 O O . ARG A 1 67 ? 18.408 9.590 0.589 1.00 46.81 67 ARG A O 1
ATOM 547 N N . GLU A 1 68 ? 18.395 7.689 1.814 1.00 44.00 68 GLU A N 1
ATOM 548 C CA . GLU A 1 68 ? 17.721 6.850 0.827 1.00 44.00 68 GLU A CA 1
ATOM 549 C C . GLU A 1 68 ? 16.227 7.187 0.811 1.00 44.00 68 GLU A C 1
ATOM 551 O O . GLU A 1 68 ? 15.520 7.050 1.812 1.00 44.00 68 GLU A O 1
ATOM 556 N N . LEU A 1 69 ? 15.744 7.661 -0.334 1.00 49.16 69 LEU A N 1
ATOM 557 C CA . LEU A 1 69 ? 14.320 7.820 -0.602 1.00 49.16 69 LEU A CA 1
ATOM 558 C C . LEU A 1 69 ? 13.882 6.668 -1.502 1.00 49.16 69 LEU A C 1
ATOM 560 O O . LEU A 1 69 ? 14.345 6.565 -2.638 1.00 49.16 69 LEU A O 1
ATOM 564 N N . ILE A 1 70 ? 12.993 5.817 -0.987 1.00 50.97 70 ILE A N 1
ATOM 565 C CA . ILE A 1 70 ? 12.258 4.847 -1.799 1.00 50.97 70 ILE A CA 1
ATOM 566 C C . ILE A 1 70 ? 11.097 5.600 -2.443 1.00 50.97 70 ILE A C 1
ATOM 568 O O . ILE A 1 70 ? 10.119 5.938 -1.773 1.00 50.97 70 ILE A O 1
ATOM 572 N N . GLU A 1 71 ? 11.216 5.888 -3.736 1.00 51.25 71 GLU A N 1
ATOM 573 C CA . GLU A 1 71 ? 10.144 6.497 -4.519 1.00 51.25 71 GLU A CA 1
ATOM 574 C C . GLU A 1 71 ? 9.496 5.431 -5.408 1.00 51.25 71 GLU A C 1
ATOM 576 O O . GLU A 1 71 ? 10.173 4.746 -6.179 1.00 51.25 71 GLU A O 1
ATOM 581 N N . TYR A 1 72 ? 8.176 5.281 -5.287 1.00 54.31 72 TYR A N 1
ATOM 582 C CA . TYR A 1 72 ? 7.383 4.456 -6.194 1.00 54.31 72 TYR A CA 1
ATOM 583 C C . TYR A 1 72 ? 7.062 5.299 -7.425 1.00 54.31 72 TYR A C 1
ATOM 585 O O . TYR A 1 72 ? 6.272 6.241 -7.341 1.00 54.31 72 TYR A O 1
ATOM 593 N N . GLN A 1 73 ? 7.684 4.984 -8.560 1.00 55.44 73 GLN A N 1
ATOM 594 C CA . GLN A 1 73 ? 7.437 5.681 -9.820 1.00 55.44 73 GLN A CA 1
ATOM 595 C C . GLN A 1 73 ? 6.928 4.710 -10.885 1.00 55.44 73 GLN A C 1
ATOM 597 O O . GLN A 1 73 ? 7.333 3.553 -10.958 1.00 55.44 73 GLN A O 1
ATOM 602 N N . ILE A 1 74 ? 6.030 5.217 -11.723 1.00 53.78 74 ILE A N 1
ATOM 603 C CA . ILE A 1 74 ? 5.424 4.505 -12.843 1.00 53.78 74 ILE A CA 1
ATOM 604 C C . ILE A 1 74 ? 6.268 4.792 -14.088 1.00 53.78 74 ILE A C 1
ATOM 606 O O . ILE A 1 74 ? 6.374 5.951 -14.495 1.00 53.78 74 ILE A O 1
ATOM 610 N N . VAL A 1 75 ? 6.862 3.759 -14.694 1.00 57.41 75 VAL A N 1
ATOM 611 C CA . VAL A 1 75 ? 7.723 3.897 -15.885 1.00 57.41 75 VAL A CA 1
ATOM 612 C C . VAL A 1 75 ? 7.186 3.015 -17.025 1.00 57.41 75 VAL A C 1
ATOM 614 O O . VAL A 1 75 ? 6.854 1.856 -16.762 1.00 57.41 75 VAL A O 1
ATOM 617 N N . PRO A 1 76 ? 7.053 3.521 -18.270 1.00 52.12 76 PRO A N 1
ATOM 618 C CA . PRO A 1 76 ? 6.624 2.703 -19.410 1.00 52.12 76 PRO A CA 1
ATOM 619 C C . PRO A 1 76 ? 7.607 1.552 -19.670 1.00 52.12 76 PRO A C 1
ATOM 621 O O . PRO A 1 76 ? 8.821 1.766 -19.568 1.00 52.12 76 PRO A O 1
ATOM 624 N N . LYS A 1 77 ? 7.129 0.356 -20.052 1.00 53.72 77 LYS A N 1
ATOM 625 C CA . LYS A 1 77 ? 8.021 -0.684 -20.593 1.00 53.72 77 LYS A CA 1
ATOM 626 C C . LYS A 1 77 ? 8.681 -0.185 -21.876 1.00 53.72 77 LYS A C 1
ATOM 628 O O . LYS A 1 77 ? 8.012 0.363 -22.750 1.00 53.72 77 LYS A O 1
ATOM 633 N N . LYS A 1 78 ? 9.997 -0.385 -21.948 1.00 52.56 78 LYS A N 1
ATOM 634 C CA . LYS A 1 78 ? 10.777 -0.287 -23.185 1.00 52.56 78 LYS A CA 1
ATOM 635 C C . LYS A 1 78 ? 10.489 -1.472 -24.094 1.00 52.56 78 LYS A C 1
ATOM 637 O O . LYS A 1 78 ? 10.267 -2.574 -23.542 1.00 52.56 78 LYS A O 1
#

Nearest PDB structures (foldseek):
  8gym-assembly1_2K  TM=2.542E-01  e=3.526E+00  Tetrahymena thermophila SB210

pLDDT: mean 73.85, std 19.55, range [42.56, 96.38]